Protein AF-A0A7S0C985-F1 (afdb_monomer_lite)

Secondary structure (DSSP, 8-state):
-PPPSSSTT-TTSSS-S---S-----------S-THHHHHHHHHTTS-TTS-GGGS-HHHHHHHHHHTT--HHHHHHS-HHHHHHHHHHHHHHHHHTT--SSGGGGPPP------

Radius of gyration: 22.72 Å; chains: 1; bounding box: 50×40×51 Å

InterPro domains:
  IPR022591 Transcription initiation factor TFIID subunit 1, histone acetyltransferase domain [PF12157] (1-83)
  IPR040240 Transcription initiation factor TFIID subunit 1 [PTHR13900] (2-113)

pLDDT: mean 70.76, std 18.59, range [35.38, 95.5]

Foldseek 3Di:
DDWQLDDPQAPVVPSRHTRPDDDPPPDPDDDDDDPVCVVVVVVVVVVPPPPDLLPDDLVRLLVLVVVVVDDNVVSVVDDSVRSLVVLAVSLQVCVVVVVPPVSVSSYDPDDPPPD

Structure (mmCIF, N/CA/C/O backbone):
data_AF-A0A7S0C985-F1
#
_entry.id   AF-A0A7S0C985-F1
#
loop_
_atom_site.group_PDB
_atom_site.id
_atom_site.type_symbol
_atom_site.label_atom_id
_atom_site.label_alt_id
_atom_site.label_comp_id
_atom_site.label_asym_id
_atom_site.label_entity_id
_atom_site.label_seq_id
_atom_site.pdbx_PDB_ins_code
_atom_site.Cartn_x
_atom_site.Cartn_y
_atom_site.Cartn_z
_atom_site.occupancy
_atom_site.B_iso_or_equiv
_atom_site.auth_seq_id
_atom_site.auth_comp_id
_atom_site.auth_asym_id
_atom_site.auth_atom_id
_atom_site.pdbx_PDB_model_num
ATOM 1 N N . ALA A 1 1 ? 15.074 -12.937 -23.302 1.00 51.88 1 ALA A N 1
ATOM 2 C CA . ALA A 1 1 ? 16.426 -13.292 -23.766 1.00 51.88 1 ALA A CA 1
ATOM 3 C C . ALA A 1 1 ? 16.568 -14.796 -23.624 1.00 51.88 1 ALA A C 1
ATOM 5 O O . ALA A 1 1 ? 16.570 -15.290 -22.503 1.00 51.88 1 ALA A O 1
ATOM 6 N N . MET A 1 2 ? 16.548 -15.513 -24.743 1.00 55.81 2 MET A N 1
ATOM 7 C CA . MET A 1 2 ? 16.769 -16.956 -24.770 1.00 55.81 2 MET A CA 1
ATOM 8 C C . MET A 1 2 ? 18.286 -17.175 -24.729 1.00 55.81 2 MET A C 1
ATOM 10 O O . MET A 1 2 ? 18.996 -16.558 -25.515 1.00 55.81 2 MET A O 1
ATOM 14 N N . MET A 1 3 ? 18.796 -17.960 -23.779 1.00 63.59 3 MET A N 1
ATOM 15 C CA . MET A 1 3 ? 20.229 -18.274 -23.714 1.00 63.59 3 MET A CA 1
ATOM 16 C C . MET A 1 3 ? 20.504 -19.463 -24.628 1.00 63.59 3 MET A C 1
ATOM 18 O O . MET A 1 3 ? 19.790 -20.466 -24.560 1.00 63.59 3 MET A O 1
ATOM 22 N N . ARG A 1 4 ? 21.515 -19.362 -25.495 1.00 65.38 4 ARG A N 1
ATOM 23 C CA . ARG A 1 4 ? 21.898 -20.493 -26.343 1.00 65.38 4 ARG A CA 1
ATOM 24 C C . ARG A 1 4 ? 22.571 -21.571 -25.503 1.00 65.38 4 ARG A C 1
ATOM 26 O O . ARG A 1 4 ? 23.362 -21.284 -24.608 1.00 65.38 4 ARG A O 1
ATOM 33 N N . LEU A 1 5 ? 22.265 -22.821 -25.830 1.00 63.22 5 LEU A N 1
ATOM 34 C CA . LEU A 1 5 ? 22.843 -23.986 -25.163 1.00 63.22 5 LEU A CA 1
ATOM 35 C C . LEU A 1 5 ? 24.331 -24.175 -25.508 1.00 63.22 5 LEU A C 1
ATOM 37 O O . LEU A 1 5 ? 25.018 -24.909 -24.825 1.00 63.22 5 LEU A O 1
ATOM 41 N N . THR A 1 6 ? 24.835 -23.513 -26.554 1.00 63.16 6 THR A N 1
ATOM 42 C CA . THR A 1 6 ? 26.198 -23.707 -27.067 1.00 63.16 6 THR A CA 1
ATOM 43 C C . THR A 1 6 ? 26.828 -22.372 -27.468 1.00 63.16 6 THR A C 1
ATOM 45 O O . THR A 1 6 ? 26.173 -21.566 -28.138 1.00 63.16 6 THR A O 1
ATOM 48 N N . GLY A 1 7 ? 28.100 -22.140 -27.132 1.00 71.44 7 GLY A N 1
ATOM 49 C CA . GLY A 1 7 ? 28.863 -20.973 -27.592 1.00 71.44 7 GLY A CA 1
ATOM 50 C C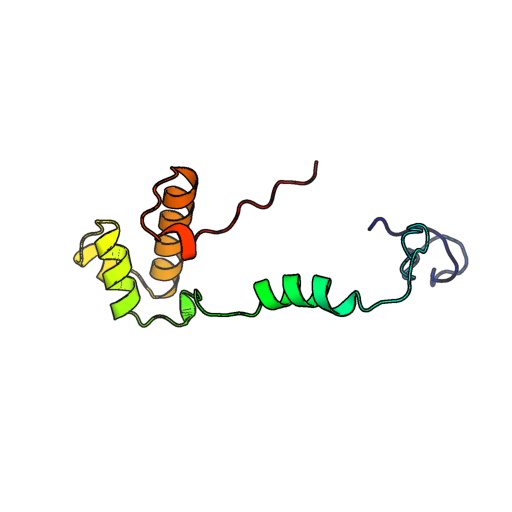 . GLY A 1 7 ? 30.181 -20.777 -26.841 1.00 71.44 7 GLY A C 1
ATOM 51 O O . GLY A 1 7 ? 30.499 -21.541 -25.944 1.00 71.44 7 GLY A O 1
ATOM 52 N N . LEU A 1 8 ? 30.945 -19.736 -27.185 1.00 69.88 8 LEU A N 1
ATOM 53 C CA . LEU A 1 8 ? 32.254 -19.425 -26.574 1.00 69.88 8 LEU A CA 1
ATOM 54 C C . LEU A 1 8 ? 32.223 -19.218 -25.049 1.00 69.88 8 LEU A C 1
ATOM 56 O O . LEU A 1 8 ? 33.261 -19.313 -24.406 1.00 69.88 8 LEU A O 1
ATOM 60 N N . GLY A 1 9 ? 31.058 -18.916 -24.476 1.00 70.88 9 GLY A N 1
ATOM 61 C CA . GLY A 1 9 ? 30.861 -18.796 -23.031 1.00 70.88 9 GLY A CA 1
ATOM 62 C C . GLY A 1 9 ? 30.278 -20.041 -22.375 1.00 70.88 9 GLY A C 1
ATOM 63 O O . GLY A 1 9 ? 29.742 -19.931 -21.274 1.00 70.88 9 GLY A O 1
ATOM 64 N N . ASP A 1 10 ? 30.314 -21.184 -23.059 1.00 78.12 10 ASP A N 1
ATOM 65 C CA . ASP A 1 10 ? 30.022 -22.490 -22.478 1.00 78.12 10 ASP A CA 1
ATOM 66 C C . ASP A 1 10 ? 31.230 -22.960 -21.639 1.00 78.12 10 ASP A C 1
ATOM 68 O O . ASP A 1 10 ? 32.306 -23.200 -22.196 1.00 78.12 10 ASP A O 1
ATOM 72 N N . PRO A 1 11 ? 31.079 -23.129 -20.313 1.00 78.44 11 PRO A N 1
ATOM 73 C CA . PRO A 1 11 ? 32.169 -23.569 -19.446 1.00 78.44 11 PRO A CA 1
ATOM 74 C C . PRO A 1 11 ? 32.593 -25.029 -19.673 1.00 78.44 11 PRO A C 1
ATOM 76 O O . PRO A 1 11 ? 33.666 -25.417 -19.218 1.00 78.44 11 PRO A O 1
ATOM 79 N N . SER A 1 12 ? 31.781 -25.850 -20.349 1.00 77.12 12 SER A N 1
ATOM 80 C CA . SER A 1 12 ? 32.108 -27.252 -20.638 1.00 77.12 12 SER A CA 1
ATOM 81 C C . SER A 1 12 ? 33.085 -27.410 -21.807 1.00 77.12 12 SER A C 1
ATOM 83 O O . SER A 1 12 ? 33.759 -28.435 -21.910 1.00 77.12 12 SER A O 1
ATOM 85 N N . GLY A 1 13 ? 33.144 -26.426 -22.715 1.00 67.19 13 GLY A N 1
ATOM 86 C CA . GLY A 1 13 ? 33.921 -26.498 -23.958 1.00 67.19 13 GLY A CA 1
ATOM 87 C C . GLY A 1 13 ? 33.477 -27.603 -24.932 1.00 67.19 13 GLY A C 1
ATOM 88 O O . GLY A 1 13 ? 34.135 -27.807 -25.951 1.00 67.19 13 GLY A O 1
ATOM 89 N N . LYS A 1 14 ? 32.383 -28.317 -24.628 1.00 76.88 14 LYS A N 1
ATOM 90 C CA . LYS A 1 14 ? 31.847 -29.455 -25.396 1.00 76.88 14 LYS A CA 1
ATOM 91 C C . LYS A 1 14 ? 30.418 -29.235 -25.900 1.00 76.88 14 LYS A C 1
ATOM 93 O O . LYS A 1 14 ? 29.886 -30.102 -26.586 1.00 76.88 14 LYS A O 1
ATOM 98 N N . GLY A 1 15 ? 29.802 -28.088 -25.610 1.00 70.75 15 GLY A N 1
ATOM 99 C CA . GLY A 1 15 ? 28.423 -27.783 -25.993 1.00 70.75 15 GLY A CA 1
ATOM 100 C C . GLY A 1 15 ? 27.373 -28.362 -25.042 1.00 70.75 15 GLY A C 1
ATOM 101 O O . GLY A 1 15 ? 26.214 -28.476 -25.432 1.00 70.75 15 GLY A O 1
ATOM 102 N N . GLU A 1 16 ? 27.761 -28.762 -23.829 1.00 76.88 16 GLU A N 1
ATOM 103 C CA . GLU A 1 16 ? 26.885 -29.446 -22.864 1.00 76.88 16 GLU A CA 1
ATOM 104 C C . GLU A 1 16 ? 26.349 -28.511 -21.767 1.00 76.88 16 GLU A C 1
ATOM 106 O O . GLU A 1 16 ? 25.467 -28.904 -21.002 1.00 76.88 16 GLU A O 1
ATOM 111 N N . ALA A 1 17 ? 26.852 -27.275 -21.674 1.00 73.56 17 ALA A N 1
ATOM 112 C CA . ALA A 1 17 ? 26.398 -26.296 -20.693 1.00 73.56 17 ALA A CA 1
ATOM 113 C C . ALA A 1 17 ? 26.010 -24.961 -21.337 1.00 73.56 17 ALA A C 1
ATOM 115 O O . ALA A 1 17 ? 26.484 -24.576 -22.403 1.00 73.56 17 ALA A O 1
ATOM 116 N N . TYR A 1 18 ? 25.111 -24.243 -20.661 1.00 74.81 18 TYR A N 1
ATOM 117 C CA . TYR A 1 18 ? 24.577 -22.979 -21.154 1.00 74.81 18 TYR A CA 1
ATOM 118 C C . TYR A 1 18 ? 25.680 -21.951 -21.406 1.00 74.81 18 TYR A C 1
ATOM 120 O O . TYR A 1 18 ? 26.573 -21.750 -20.583 1.00 74.81 18 TYR A O 1
ATOM 128 N N . ASN A 1 19 ? 25.569 -21.250 -22.533 1.00 74.69 19 ASN A N 1
ATOM 129 C CA . ASN A 1 19 ? 26.433 -20.127 -22.846 1.00 74.69 19 ASN A CA 1
ATOM 130 C C . ASN A 1 19 ? 25.996 -18.902 -22.031 1.00 74.69 19 ASN A C 1
ATOM 132 O O . ASN A 1 19 ? 24.910 -18.357 -22.238 1.00 74.69 19 ASN A O 1
ATOM 136 N N . PHE A 1 20 ? 26.860 -18.452 -21.123 1.00 71.06 20 PHE A N 1
ATOM 137 C CA . PHE A 1 20 ? 26.582 -17.300 -20.261 1.00 71.06 20 PHE A CA 1
ATOM 138 C C . PHE A 1 20 ? 26.914 -15.950 -20.911 1.00 71.06 20 PHE A C 1
ATOM 140 O O . PHE A 1 20 ? 26.664 -14.899 -20.313 1.00 71.06 20 PHE A O 1
ATOM 147 N N . LEU A 1 21 ? 27.456 -15.945 -22.133 1.00 72.69 21 LEU A N 1
ATOM 148 C CA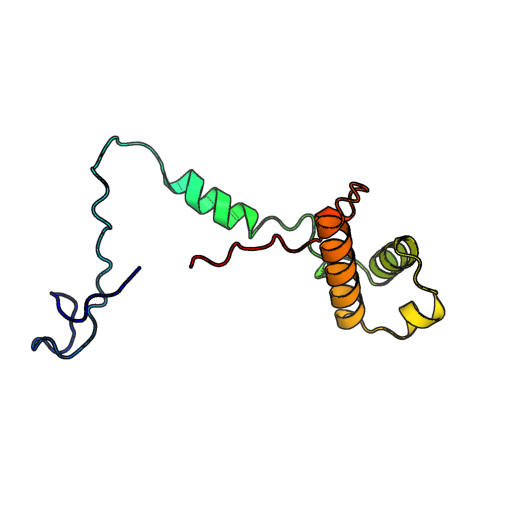 . LEU A 1 21 ? 27.641 -14.709 -22.882 1.00 72.69 21 LEU A CA 1
ATOM 149 C C . LEU A 1 21 ? 26.287 -14.184 -23.351 1.00 72.69 21 LEU A C 1
ATOM 151 O O . LEU A 1 21 ? 25.496 -14.879 -23.987 1.00 72.69 21 LEU A O 1
ATOM 155 N N . ARG A 1 22 ? 26.040 -12.910 -23.052 1.00 64.12 22 ARG A N 1
ATOM 156 C CA . ARG A 1 22 ? 24.884 -12.187 -23.563 1.00 64.12 22 ARG A CA 1
ATOM 157 C C . ARG A 1 22 ? 25.066 -12.013 -25.065 1.00 64.12 22 ARG A C 1
ATOM 159 O O . ARG A 1 22 ? 25.926 -11.244 -25.486 1.00 64.12 22 ARG A O 1
ATOM 166 N N . GLU A 1 23 ? 24.248 -12.694 -25.859 1.00 60.53 23 GLU A N 1
ATOM 167 C CA . GLU A 1 23 ? 24.096 -12.324 -27.261 1.00 60.53 23 GLU A CA 1
ATOM 168 C C . GLU A 1 23 ? 23.637 -10.868 -27.288 1.00 60.53 23 GLU A C 1
ATOM 170 O O . GLU A 1 23 ? 22.622 -10.509 -26.682 1.00 60.53 23 GLU A O 1
ATOM 175 N N . GLN A 1 24 ? 24.433 -9.996 -27.908 1.00 54.28 24 GLN A N 1
ATOM 176 C CA . GLN A 1 24 ? 23.903 -8.711 -28.325 1.00 54.28 24 GLN A CA 1
ATOM 177 C C . GLN A 1 24 ? 22.800 -9.057 -29.317 1.00 54.28 24 GLN A C 1
ATOM 179 O O . GLN A 1 24 ? 23.101 -9.534 -30.409 1.00 54.28 24 GLN A O 1
ATOM 184 N N . ASP A 1 25 ? 21.539 -8.890 -28.907 1.00 51.53 25 ASP A N 1
ATOM 185 C CA . ASP A 1 25 ? 20.408 -8.933 -29.825 1.00 51.53 25 ASP A CA 1
ATOM 186 C C . ASP A 1 25 ? 20.814 -8.076 -31.025 1.00 51.53 25 ASP A C 1
ATOM 188 O O . ASP A 1 25 ? 21.034 -6.871 -30.865 1.00 51.53 25 ASP A O 1
ATOM 192 N N . ALA A 1 26 ? 21.010 -8.703 -32.188 1.00 47.72 26 ALA A N 1
ATOM 193 C CA . ALA A 1 26 ? 21.450 -8.033 -33.401 1.00 47.72 26 ALA A CA 1
ATOM 194 C C . ALA A 1 26 ? 20.318 -7.124 -33.892 1.00 47.72 26 ALA A C 1
ATOM 196 O O . ALA A 1 26 ? 19.593 -7.427 -34.835 1.00 47.72 26 ALA A O 1
ATOM 197 N N . LYS A 1 27 ? 20.128 -5.998 -33.208 1.00 51.69 27 LYS A N 1
ATOM 198 C CA . LYS A 1 27 ? 19.369 -4.870 -33.715 1.00 51.69 27 LYS A CA 1
ATOM 199 C C . LYS A 1 27 ? 20.281 -4.158 -34.709 1.00 51.69 27 LYS A C 1
ATOM 201 O O . LYS A 1 27 ? 21.442 -3.911 -34.373 1.00 51.69 27 LYS A O 1
ATOM 206 N N . PRO A 1 28 ? 19.799 -3.837 -35.921 1.00 42.16 28 PRO A N 1
ATOM 207 C CA . PRO A 1 28 ? 20.604 -3.132 -36.901 1.00 42.16 28 PRO A CA 1
ATOM 208 C C . PRO A 1 28 ? 21.067 -1.816 -36.284 1.00 42.16 28 PRO A C 1
ATOM 210 O O . PRO A 1 28 ? 20.270 -0.982 -35.853 1.00 42.16 28 PRO A O 1
ATOM 213 N N . ASN A 1 29 ? 22.384 -1.697 -36.188 1.00 45.50 29 ASN A N 1
ATOM 214 C CA . ASN A 1 29 ? 23.074 -0.573 -35.600 1.00 45.50 29 ASN A CA 1
ATOM 215 C C . ASN A 1 29 ? 22.698 0.693 -36.384 1.00 45.50 29 ASN A C 1
ATOM 217 O O . ASN A 1 29 ? 23.068 0.843 -37.549 1.00 45.50 29 ASN A O 1
ATOM 221 N N . LYS A 1 30 ? 21.946 1.601 -35.758 1.00 40.97 30 LYS A N 1
ATOM 222 C CA . LYS A 1 30 ? 21.788 2.969 -36.246 1.00 40.97 30 LYS A CA 1
ATOM 223 C C . LYS A 1 30 ? 21.992 3.929 -35.084 1.00 40.97 30 LYS A C 1
ATOM 225 O O . LYS A 1 30 ? 21.132 4.058 -34.224 1.00 40.97 30 LYS A O 1
ATOM 230 N N . GLY A 1 31 ? 23.126 4.621 -35.133 1.00 35.38 31 GLY A N 1
ATOM 231 C CA . GLY A 1 31 ? 23.307 5.925 -34.510 1.00 35.38 31 GLY A CA 1
ATOM 232 C C . GLY A 1 31 ? 23.665 5.900 -33.030 1.00 35.38 31 GLY A C 1
ATOM 233 O O . GLY A 1 31 ? 22.808 5.863 -32.159 1.00 35.38 31 GLY A O 1
ATOM 234 N N . THR A 1 32 ? 24.964 6.019 -32.776 1.00 43.78 32 THR A N 1
ATOM 235 C CA . THR A 1 32 ? 25.557 6.872 -31.737 1.00 43.78 32 THR A CA 1
ATOM 236 C C . THR A 1 32 ? 24.576 7.845 -31.062 1.00 43.78 32 THR A C 1
ATOM 238 O O . THR A 1 32 ? 24.146 8.816 -31.684 1.00 43.78 32 THR A O 1
ATOM 241 N N . GLY A 1 33 ? 24.286 7.632 -29.775 1.00 38.47 33 GLY A N 1
ATOM 242 C CA . GLY A 1 33 ? 23.619 8.642 -28.952 1.00 38.47 33 GLY A CA 1
ATOM 243 C C . GLY A 1 33 ? 22.815 8.092 -27.777 1.00 38.47 33 GLY A C 1
ATOM 244 O O . GLY A 1 33 ? 21.600 7.982 -27.856 1.00 38.47 33 GLY A O 1
ATOM 245 N N . ASN A 1 34 ? 23.490 7.831 -26.655 1.00 41.09 34 ASN A N 1
ATOM 246 C CA . ASN A 1 34 ? 22.927 7.991 -25.308 1.00 41.09 34 ASN A CA 1
ATOM 247 C C . ASN A 1 34 ? 21.606 7.246 -24.982 1.00 41.09 34 ASN A C 1
ATOM 249 O O . ASN A 1 34 ? 20.646 7.827 -24.476 1.00 41.09 34 ASN A O 1
ATOM 253 N N . SER A 1 35 ? 21.556 5.927 -25.181 1.00 42.59 35 SER A N 1
ATOM 254 C CA . SER A 1 35 ? 20.437 5.085 -24.719 1.00 42.59 35 SER A CA 1
ATOM 255 C C . SER A 1 35 ? 20.568 4.583 -23.271 1.00 42.59 35 SER A C 1
ATOM 257 O O . SER A 1 35 ? 19.781 3.740 -22.847 1.00 42.59 35 SER A O 1
ATOM 259 N N . ASP A 1 36 ? 21.494 5.120 -22.470 1.00 44.34 36 ASP A N 1
ATOM 260 C CA . ASP A 1 36 ? 21.501 4.894 -21.016 1.00 44.34 36 ASP A CA 1
ATOM 261 C C . ASP A 1 36 ? 20.340 5.607 -20.314 1.00 44.34 36 ASP A C 1
ATOM 263 O O . ASP A 1 36 ? 19.918 5.193 -19.235 1.00 44.34 36 ASP A O 1
ATOM 267 N N . GLY A 1 37 ? 19.767 6.646 -20.933 1.00 45.94 37 GLY A N 1
ATOM 268 C CA . GLY A 1 37 ? 18.671 7.428 -20.362 1.00 45.94 37 GLY A CA 1
ATOM 269 C C . GLY A 1 37 ? 17.327 6.698 -20.326 1.00 45.94 37 GLY A C 1
ATOM 270 O O . GLY A 1 37 ? 16.579 6.875 -19.372 1.00 45.94 37 GLY A O 1
ATOM 271 N N . ALA A 1 38 ? 17.015 5.850 -21.311 1.00 49.62 38 ALA A N 1
ATOM 272 C CA . ALA A 1 38 ? 15.693 5.223 -21.433 1.00 49.62 38 ALA A CA 1
ATOM 273 C C . ALA A 1 38 ? 15.519 4.000 -20.515 1.00 49.62 38 ALA A C 1
ATOM 275 O O . ALA A 1 38 ? 14.492 3.862 -19.848 1.00 49.62 38 ALA A O 1
ATOM 276 N N . LEU A 1 39 ? 16.545 3.147 -20.405 1.00 45.75 39 LEU A N 1
ATOM 277 C CA . LEU A 1 39 ? 16.549 2.044 -19.437 1.00 45.75 39 LEU A CA 1
ATOM 278 C C . LEU A 1 39 ? 16.682 2.566 -18.003 1.00 45.75 39 LEU A C 1
ATOM 280 O O . LEU A 1 39 ? 15.954 2.098 -17.125 1.00 45.75 39 LEU A O 1
ATOM 284 N N . ASN A 1 40 ? 17.513 3.593 -17.768 1.00 44.91 40 ASN A N 1
ATOM 285 C CA . ASN A 1 40 ? 17.511 4.281 -16.480 1.00 44.91 40 ASN A CA 1
ATOM 286 C C . ASN A 1 40 ? 16.204 5.023 -16.222 1.00 44.91 40 ASN A C 1
ATOM 288 O O . ASN A 1 40 ? 15.840 5.113 -15.068 1.00 44.91 40 ASN A O 1
ATOM 292 N N . ALA A 1 41 ? 15.465 5.526 -17.212 1.00 47.66 41 ALA A N 1
ATOM 293 C CA . ALA A 1 41 ? 14.152 6.132 -16.981 1.00 47.66 41 ALA A CA 1
ATOM 294 C C . ALA A 1 41 ? 13.111 5.083 -16.570 1.00 47.66 41 ALA A C 1
ATOM 296 O O . ALA A 1 41 ? 12.318 5.346 -15.671 1.00 47.66 41 ALA A O 1
ATOM 297 N N . GLN A 1 42 ? 13.148 3.873 -17.140 1.00 48.16 42 GLN A N 1
ATOM 298 C CA . GLN A 1 42 ? 12.273 2.775 -16.712 1.00 48.16 42 GLN A CA 1
ATOM 299 C C . GLN A 1 42 ? 12.640 2.264 -15.306 1.00 48.16 42 GLN A C 1
ATOM 301 O O . GLN A 1 42 ? 11.752 1.990 -14.501 1.00 48.16 42 GLN A O 1
ATOM 306 N N . ILE A 1 43 ? 13.937 2.179 -14.986 1.00 45.44 43 ILE A N 1
ATOM 307 C CA . ILE A 1 43 ? 14.420 1.796 -13.650 1.00 45.44 43 ILE A CA 1
ATOM 308 C C . ILE A 1 43 ? 14.195 2.942 -12.646 1.00 45.44 43 ILE A C 1
ATOM 310 O O . ILE A 1 43 ? 13.766 2.688 -11.528 1.00 45.44 43 ILE A O 1
ATOM 314 N N . LYS A 1 44 ? 14.339 4.209 -13.050 1.00 43.38 44 LYS A N 1
ATOM 315 C CA . LYS A 1 44 ? 13.992 5.401 -12.253 1.00 43.38 44 LYS A CA 1
ATOM 316 C C . LYS A 1 44 ? 12.489 5.537 -12.034 1.00 43.38 44 LYS A C 1
ATOM 318 O O . LYS A 1 44 ? 12.091 6.026 -10.985 1.00 43.38 44 LYS A O 1
ATOM 323 N N . LYS A 1 45 ? 11.648 5.021 -12.940 1.00 45.56 45 LYS A N 1
ATOM 324 C CA . LYS A 1 45 ? 10.205 4.856 -12.692 1.00 45.56 45 LYS A CA 1
ATOM 325 C C . LYS A 1 45 ? 9.920 3.784 -11.629 1.00 45.56 45 LYS A C 1
ATOM 327 O O . LYS A 1 45 ? 8.861 3.804 -11.013 1.00 45.56 45 LYS A O 1
ATOM 332 N N . ILE A 1 46 ? 10.865 2.869 -11.392 1.00 52.34 46 ILE A N 1
ATOM 333 C CA . ILE A 1 46 ? 10.837 1.868 -10.311 1.00 52.34 46 ILE A CA 1
ATOM 334 C C . ILE A 1 46 ? 11.513 2.402 -9.028 1.00 52.34 46 ILE A C 1
ATOM 336 O O . ILE A 1 46 ? 11.217 1.922 -7.936 1.00 52.34 46 ILE A O 1
ATOM 340 N N . THR A 1 47 ? 12.342 3.447 -9.116 1.00 46.31 47 THR A N 1
ATOM 341 C CA . THR A 1 47 ? 13.023 4.086 -7.978 1.00 46.31 47 THR A CA 1
ATOM 342 C C . THR A 1 47 ? 12.664 5.574 -7.876 1.00 46.31 47 THR A C 1
ATOM 344 O O . THR A 1 47 ? 13.502 6.452 -8.065 1.00 46.31 47 THR A O 1
ATOM 347 N N . GLY A 1 48 ? 11.397 5.868 -7.584 1.00 46.25 48 GLY A N 1
ATOM 348 C CA . GLY A 1 48 ? 10.869 7.232 -7.467 1.00 46.25 48 GLY A CA 1
ATOM 349 C C . GLY A 1 48 ? 9.661 7.245 -6.542 1.00 46.25 48 GLY A C 1
ATOM 350 O O . GLY A 1 48 ? 8.517 7.130 -6.958 1.00 46.25 48 GLY A O 1
ATOM 351 N N . THR A 1 49 ? 9.945 7.251 -5.249 1.00 55.03 49 THR A N 1
ATOM 352 C CA . THR A 1 49 ? 9.074 6.794 -4.164 1.00 55.03 49 THR A CA 1
ATOM 353 C C . THR A 1 49 ? 8.056 7.855 -3.711 1.00 55.03 49 THR A C 1
ATOM 355 O O . THR A 1 49 ? 7.987 8.164 -2.521 1.00 55.03 49 THR A O 1
ATOM 358 N N . GLU A 1 50 ? 7.311 8.453 -4.639 1.00 53.06 50 GLU A N 1
ATOM 359 C CA . GLU A 1 50 ? 6.244 9.413 -4.301 1.00 53.06 50 GLU A CA 1
ATOM 360 C C . GLU A 1 50 ? 4.968 8.697 -3.826 1.00 53.06 50 GLU A C 1
ATOM 362 O O . GLU A 1 50 ? 4.246 9.209 -2.976 1.00 53.06 50 GLU A O 1
ATOM 367 N N . ASN A 1 51 ? 4.758 7.448 -4.264 1.00 70.81 51 ASN A N 1
ATOM 368 C CA . ASN A 1 51 ? 3.573 6.643 -3.940 1.00 70.81 51 ASN A CA 1
ATOM 369 C C . ASN A 1 51 ? 3.873 5.371 -3.121 1.00 70.81 51 ASN A C 1
ATOM 371 O O . ASN A 1 51 ? 3.118 4.399 -3.180 1.00 70.81 51 ASN A O 1
ATOM 375 N N . ASP A 1 52 ? 4.964 5.322 -2.349 1.00 81.69 52 ASP A N 1
ATOM 376 C CA . ASP A 1 52 ? 5.217 4.153 -1.494 1.00 81.69 52 ASP A CA 1
ATOM 377 C C . ASP A 1 52 ? 4.338 4.160 -0.251 1.00 81.69 52 ASP A C 1
ATOM 379 O O . ASP A 1 52 ? 4.550 4.907 0.706 1.00 81.69 52 ASP A O 1
ATOM 383 N N . LEU A 1 53 ? 3.382 3.237 -0.251 1.00 86.06 53 LEU A N 1
ATOM 384 C CA . LEU A 1 53 ? 2.490 2.974 0.868 1.00 86.06 53 LEU A CA 1
ATOM 385 C C . LEU A 1 53 ? 3.248 2.683 2.171 1.00 86.06 53 LEU A C 1
ATOM 387 O O . LEU A 1 53 ? 2.743 2.983 3.250 1.00 86.06 53 LEU A O 1
ATOM 391 N N . ARG A 1 54 ? 4.479 2.157 2.103 1.00 87.19 54 ARG A N 1
ATOM 392 C CA . ARG A 1 54 ? 5.306 1.882 3.287 1.00 87.19 54 ARG A CA 1
ATOM 393 C C . ARG A 1 54 ? 5.869 3.142 3.931 1.00 87.19 54 ARG A C 1
ATOM 395 O O . ARG A 1 54 ? 6.267 3.066 5.092 1.00 87.19 54 ARG A O 1
ATOM 402 N N . LYS A 1 55 ? 5.880 4.282 3.235 1.00 88.00 55 LYS A N 1
ATOM 403 C CA . LYS 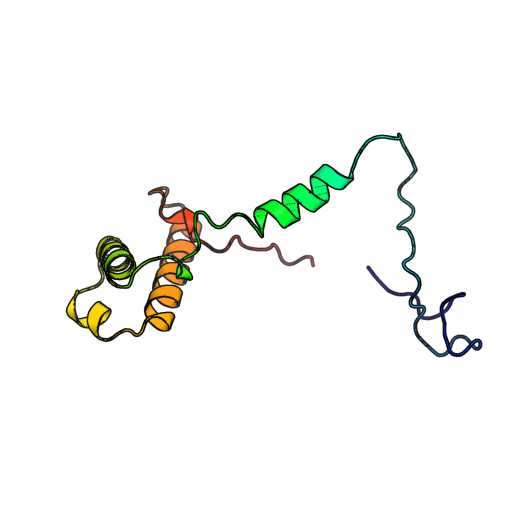A 1 55 ? 6.272 5.578 3.808 1.00 88.00 55 LYS A CA 1
ATOM 404 C C . LYS A 1 55 ? 5.145 6.253 4.581 1.00 88.00 55 LYS A C 1
ATOM 406 O O . LYS A 1 55 ? 5.414 7.112 5.414 1.00 88.00 55 LYS A O 1
ATOM 411 N N . LEU A 1 56 ? 3.896 5.855 4.346 1.00 89.25 56 LEU A N 1
ATOM 412 C CA . LEU A 1 56 ? 2.750 6.440 5.033 1.00 89.25 56 LEU A CA 1
ATOM 413 C C . LEU A 1 56 ? 2.741 6.055 6.517 1.00 89.25 56 LEU A C 1
ATOM 415 O O . LEU A 1 56 ? 3.080 4.937 6.918 1.00 89.25 56 LEU A O 1
ATOM 419 N N . THR A 1 57 ? 2.314 6.978 7.368 1.00 92.81 57 THR A N 1
ATOM 420 C CA . THR A 1 57 ? 2.024 6.681 8.775 1.00 92.81 57 THR A CA 1
ATOM 421 C C . THR A 1 57 ? 0.753 5.833 8.897 1.00 92.81 57 THR A C 1
ATOM 423 O O . THR A 1 57 ? -0.088 5.811 7.997 1.00 92.81 57 THR A O 1
ATOM 426 N N . MET A 1 58 ? 0.566 5.152 10.034 1.00 93.31 58 MET A N 1
ATOM 427 C CA . MET A 1 58 ? -0.663 4.377 10.284 1.00 93.31 58 MET A CA 1
ATOM 428 C C . MET A 1 58 ? -1.927 5.245 10.185 1.00 93.31 58 MET A C 1
ATOM 430 O O . MET A 1 58 ? -2.944 4.785 9.668 1.00 93.31 58 MET A O 1
ATOM 434 N N . LYS A 1 59 ? -1.846 6.511 10.621 1.00 93.44 59 LYS A N 1
ATOM 435 C CA . LYS A 1 59 ? -2.944 7.486 10.538 1.00 93.44 59 LYS A CA 1
ATOM 436 C C . LYS A 1 59 ? -3.271 7.864 9.091 1.00 93.44 59 LYS A C 1
ATOM 438 O O . LYS A 1 59 ? -4.439 7.878 8.721 1.00 93.44 59 LYS A O 1
ATOM 443 N N . GLN A 1 60 ? -2.254 8.102 8.260 1.00 92.31 60 GLN A N 1
ATOM 444 C CA . GLN A 1 60 ? -2.452 8.394 6.834 1.00 92.31 60 GLN A CA 1
ATOM 445 C C . GLN A 1 60 ? -3.080 7.206 6.094 1.00 92.31 60 GLN A C 1
ATOM 447 O O . GLN A 1 60 ? -4.016 7.398 5.325 1.00 92.31 60 GLN A O 1
ATOM 452 N N . MET A 1 61 ? -2.634 5.977 6.378 1.00 92.62 61 MET A N 1
ATOM 453 C CA . MET A 1 61 ? -3.262 4.773 5.818 1.00 92.62 61 MET A CA 1
ATOM 454 C C . MET A 1 61 ? -4.722 4.623 6.256 1.00 92.62 61 MET A C 1
ATOM 456 O O . MET A 1 61 ? -5.565 4.278 5.437 1.00 92.62 61 MET A O 1
ATOM 460 N N . ALA A 1 62 ? -5.036 4.907 7.525 1.00 92.94 62 ALA A N 1
ATOM 461 C CA . ALA A 1 62 ? -6.411 4.863 8.021 1.00 92.94 62 ALA A CA 1
ATOM 462 C C . ALA A 1 62 ? -7.310 5.887 7.318 1.00 92.94 62 ALA A C 1
ATOM 464 O O . ALA A 1 62 ? -8.423 5.556 6.926 1.00 92.94 62 ALA A O 1
ATOM 465 N N . SER A 1 63 ? -6.812 7.110 7.112 1.00 92.38 63 SER A N 1
ATOM 466 C CA . SER A 1 63 ? -7.534 8.145 6.366 1.00 92.38 63 SER A CA 1
ATOM 467 C C . SER A 1 63 ? -7.851 7.700 4.939 1.00 92.38 63 SER A C 1
ATOM 469 O O . SER A 1 63 ? -8.954 7.935 4.459 1.00 92.38 63 SER A O 1
ATOM 471 N N . LEU A 1 64 ? -6.900 7.032 4.282 1.00 90.00 64 LEU A N 1
ATOM 472 C CA . LEU A 1 64 ? -7.077 6.520 2.927 1.00 90.00 64 LEU A CA 1
ATOM 473 C C . LEU A 1 64 ? -8.068 5.344 2.880 1.00 90.00 64 LEU A C 1
ATOM 475 O O . LEU A 1 64 ? -8.938 5.289 2.026 1.00 90.00 64 LEU A O 1
ATOM 479 N N . LEU A 1 65 ? -7.990 4.408 3.828 1.00 91.44 65 LEU A N 1
ATOM 480 C CA . LEU A 1 65 ? -8.966 3.313 3.932 1.00 91.44 65 LEU A CA 1
ATOM 481 C C . LEU A 1 65 ? -10.382 3.825 4.225 1.00 91.44 65 LEU A C 1
ATOM 483 O O . LEU A 1 65 ? -11.357 3.273 3.720 1.00 91.44 65 LEU A O 1
ATOM 487 N N . ARG A 1 66 ? -10.498 4.920 4.981 1.00 93.00 66 ARG A N 1
ATOM 488 C CA . ARG A 1 66 ? -11.777 5.584 5.231 1.00 93.00 66 ARG A CA 1
ATOM 489 C C . ARG A 1 66 ? -12.340 6.250 3.976 1.00 93.00 66 ARG A C 1
ATOM 491 O O . ARG A 1 66 ? -13.549 6.193 3.786 1.00 93.00 66 ARG A O 1
ATOM 498 N N . SER A 1 67 ? -11.505 6.825 3.102 1.00 89.31 67 SER A N 1
ATOM 499 C CA . SER A 1 67 ? -11.985 7.354 1.814 1.00 89.31 67 SER A CA 1
ATOM 500 C C . SER A 1 67 ? -12.489 6.254 0.875 1.00 89.31 67 SER A C 1
ATOM 502 O O . SER A 1 67 ? -13.357 6.524 0.058 1.00 89.31 67 SER A O 1
ATOM 504 N N . TYR A 1 68 ? -12.031 5.007 1.043 1.00 87.06 68 TYR A N 1
ATOM 505 C CA . TYR A 1 68 ? -12.626 3.833 0.383 1.00 87.06 68 TYR A CA 1
ATOM 506 C C . TYR A 1 68 ? -13.914 3.317 1.062 1.00 87.06 68 TYR A C 1
ATOM 508 O O . TYR A 1 68 ? -14.470 2.312 0.627 1.00 87.06 68 TYR A O 1
ATOM 516 N N . GLY A 1 69 ? -14.390 3.961 2.134 1.00 90.25 69 GLY A N 1
ATOM 517 C CA . GLY A 1 69 ? -15.625 3.594 2.836 1.00 90.25 69 GLY A CA 1
ATOM 518 C C . GLY A 1 69 ? -15.475 2.529 3.930 1.00 90.25 69 GLY A C 1
ATOM 519 O O . GLY A 1 69 ? -16.481 2.014 4.419 1.00 90.25 69 GLY A O 1
ATOM 520 N N . MET A 1 70 ? -14.251 2.186 4.349 1.00 90.94 70 MET A N 1
ATOM 521 C CA . MET A 1 70 ? -14.031 1.212 5.427 1.00 90.94 70 MET A CA 1
ATOM 522 C C . MET A 1 70 ? -14.360 1.808 6.808 1.00 90.94 70 MET A C 1
ATOM 524 O O . MET A 1 70 ? -14.038 2.964 7.102 1.00 90.94 70 MET A O 1
ATOM 528 N N . LYS A 1 71 ? -14.982 1.009 7.685 1.00 93.44 71 LYS A N 1
ATOM 529 C CA . LYS A 1 71 ? -15.315 1.414 9.059 1.00 93.44 71 LYS A CA 1
ATOM 530 C C . LYS A 1 71 ? -14.053 1.527 9.913 1.00 93.44 71 LYS A C 1
ATOM 532 O O . LYS A 1 71 ? -13.121 0.740 9.777 1.00 93.44 71 LYS A O 1
ATOM 537 N N . GLN A 1 72 ? -14.053 2.470 10.855 1.00 89.62 72 GLN A N 1
ATOM 538 C CA . GLN A 1 72 ? -12.886 2.730 11.703 1.00 89.62 72 GLN A CA 1
ATOM 539 C C . GLN A 1 72 ? -12.487 1.521 12.566 1.00 89.62 72 GLN A C 1
ATOM 541 O O . GLN A 1 72 ? -11.300 1.229 12.676 1.00 89.62 72 GLN A O 1
ATOM 546 N N . ASN A 1 73 ? -13.466 0.787 13.105 1.00 92.75 73 ASN A N 1
ATOM 547 C CA . ASN A 1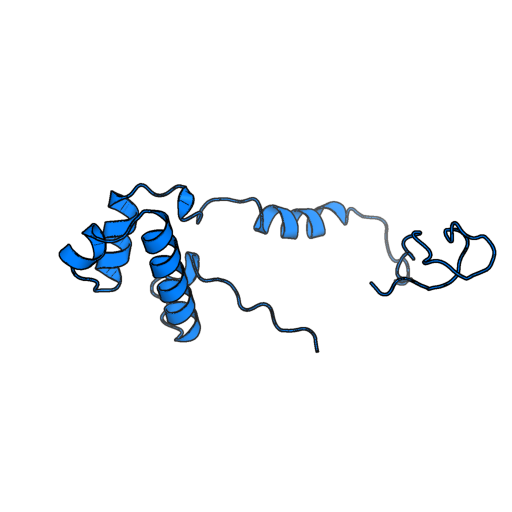 73 ? -13.213 -0.405 13.922 1.00 92.75 73 ASN A CA 1
ATOM 548 C C . ASN A 1 73 ? -12.430 -1.479 13.153 1.00 92.75 73 ASN A C 1
ATOM 550 O O . ASN A 1 73 ? -11.485 -2.050 13.697 1.00 92.75 73 ASN A O 1
ATOM 554 N N . ASP A 1 74 ? -12.783 -1.694 11.883 1.00 92.19 74 ASP A N 1
ATOM 555 C CA . ASP A 1 74 ? -12.129 -2.680 11.019 1.00 92.19 74 ASP A CA 1
ATOM 556 C C . ASP A 1 74 ? -10.707 -2.220 10.668 1.00 92.19 74 ASP A C 1
ATOM 558 O O . ASP A 1 74 ? -9.757 -2.996 10.731 1.00 92.19 74 ASP A O 1
ATOM 562 N N . ILE A 1 75 ? -10.522 -0.924 10.383 1.00 92.31 75 ILE A N 1
ATOM 563 C CA . ILE A 1 75 ? -9.197 -0.342 10.117 1.00 92.31 75 ILE A CA 1
ATOM 564 C C . ILE A 1 75 ? -8.262 -0.545 11.313 1.00 92.31 75 ILE A C 1
ATOM 566 O O . ILE A 1 75 ? -7.085 -0.873 11.133 1.00 92.31 75 ILE A O 1
ATOM 570 N N . ASP A 1 76 ? -8.756 -0.338 12.533 1.00 92.19 76 ASP A N 1
ATOM 571 C CA . ASP A 1 76 ? -7.954 -0.409 13.757 1.00 92.19 76 ASP A CA 1
ATOM 572 C C . ASP A 1 76 ? -7.542 -1.828 14.142 1.00 92.19 76 ASP A C 1
ATOM 574 O O . ASP A 1 76 ? -6.514 -1.997 14.797 1.00 92.19 76 ASP A O 1
ATOM 578 N N . THR A 1 77 ? -8.242 -2.846 13.639 1.00 95.50 77 THR A N 1
ATOM 579 C CA . THR A 1 77 ? -7.822 -4.245 13.795 1.00 95.50 77 THR A CA 1
ATOM 580 C C . THR A 1 77 ? -6.671 -4.628 12.856 1.00 95.50 77 THR A C 1
ATOM 582 O O . THR A 1 77 ? -5.916 -5.556 13.149 1.00 95.50 77 THR A O 1
ATOM 585 N N . LEU A 1 78 ? -6.505 -3.916 11.735 1.00 93.00 78 LEU A N 1
ATOM 586 C CA . LEU A 1 78 ? -5.507 -4.235 10.710 1.00 93.00 78 LEU A CA 1
ATOM 587 C C . LEU A 1 78 ? -4.095 -3.800 11.113 1.00 93.00 78 LEU A C 1
ATOM 589 O O . LEU A 1 78 ? -3.846 -2.634 11.453 1.00 93.00 78 LEU A O 1
ATOM 593 N N . LYS A 1 79 ? -3.129 -4.713 10.957 1.00 94.62 79 LYS A N 1
ATOM 594 C CA . LYS A 1 79 ? -1.706 -4.398 11.126 1.00 94.62 79 LYS A CA 1
ATOM 595 C C . LYS A 1 79 ? -1.201 -3.590 9.932 1.00 94.62 79 LYS A C 1
ATOM 597 O O . LYS A 1 79 ? -1.839 -3.490 8.885 1.00 94.62 79 LYS A O 1
ATOM 602 N N . ARG A 1 80 ? -0.005 -3.008 10.072 1.00 93.56 80 ARG A N 1
ATOM 603 C CA . ARG A 1 80 ? 0.601 -2.147 9.041 1.00 93.56 80 ARG A CA 1
ATOM 604 C C . ARG A 1 80 ? 0.628 -2.805 7.659 1.00 93.56 80 ARG A C 1
ATOM 606 O O . ARG A 1 80 ? 0.269 -2.160 6.681 1.00 93.56 80 ARG A O 1
ATOM 613 N N . TRP A 1 81 ? 1.048 -4.067 7.584 1.00 94.75 81 TRP A N 1
ATOM 614 C CA . TRP A 1 81 ? 1.110 -4.795 6.316 1.00 94.75 81 TRP A CA 1
ATOM 615 C C . TRP A 1 81 ? -0.275 -5.022 5.715 1.00 94.75 81 TRP A C 1
ATOM 617 O O . TRP A 1 81 ? -0.452 -4.757 4.528 1.00 94.75 81 TRP A O 1
ATOM 627 N N . ASP A 1 82 ? -1.263 -5.390 6.528 1.00 94.44 82 ASP A N 1
ATOM 628 C CA . ASP A 1 82 ? -2.636 -5.613 6.065 1.00 94.44 82 ASP A CA 1
ATOM 629 C C . ASP A 1 82 ? -3.252 -4.328 5.502 1.00 94.44 82 ASP A C 1
ATOM 631 O O . ASP A 1 82 ? -3.870 -4.350 4.440 1.00 94.44 82 ASP A O 1
ATOM 635 N N . ARG A 1 83 ? -2.999 -3.176 6.143 1.00 93.88 83 ARG A N 1
ATOM 636 C CA . ARG A 1 83 ? -3.420 -1.867 5.616 1.00 93.88 83 ARG A CA 1
ATOM 637 C C . ARG A 1 83 ? -2.784 -1.571 4.256 1.00 93.88 83 ARG A C 1
ATOM 639 O O . ARG A 1 83 ? -3.480 -1.132 3.347 1.00 93.88 83 ARG A O 1
ATOM 646 N N . VAL A 1 84 ? -1.485 -1.835 4.090 1.00 92.56 84 VAL A N 1
ATOM 647 C CA . VAL A 1 84 ? -0.787 -1.653 2.802 1.00 92.56 84 VAL A CA 1
ATOM 648 C C . VAL A 1 84 ? -1.378 -2.555 1.715 1.00 92.56 84 VAL A C 1
ATOM 650 O O . VAL A 1 84 ? -1.551 -2.099 0.585 1.00 92.56 84 VAL A O 1
ATOM 653 N N . HIS A 1 85 ? -1.687 -3.811 2.044 1.00 92.38 85 HIS A N 1
ATOM 654 C CA . HIS A 1 85 ? -2.321 -4.748 1.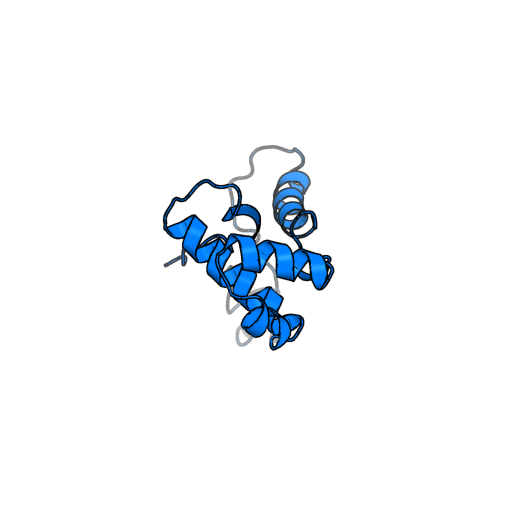117 1.00 92.38 85 HIS A CA 1
ATOM 655 C C . HIS A 1 85 ? -3.723 -4.284 0.713 1.00 92.38 85 HIS A C 1
ATOM 657 O O . HIS A 1 85 ? -3.973 -4.112 -0.477 1.00 92.38 85 HIS A O 1
ATOM 663 N N . CYS A 1 86 ? -4.582 -3.959 1.682 1.00 92.62 86 CYS A N 1
ATOM 664 C CA . CYS A 1 86 ? -5.946 -3.497 1.419 1.00 92.62 86 CYS A CA 1
ATOM 665 C C . CYS A 1 86 ? -5.970 -2.252 0.528 1.00 92.62 86 CYS A C 1
ATOM 667 O O . CYS A 1 86 ? -6.701 -2.210 -0.456 1.00 92.62 86 CYS A O 1
ATOM 669 N N . ILE A 1 87 ? -5.138 -1.250 0.839 1.00 91.12 87 ILE A N 1
ATOM 670 C CA . ILE A 1 87 ? -5.043 -0.032 0.026 1.00 91.12 87 ILE A CA 1
ATOM 671 C C . ILE A 1 87 ? -4.679 -0.379 -1.415 1.00 91.12 87 ILE A C 1
ATOM 673 O O . ILE A 1 87 ? -5.256 0.160 -2.350 1.00 91.12 87 ILE A O 1
ATOM 677 N N . ARG A 1 88 ? -3.727 -1.289 -1.603 1.00 89.25 88 ARG A N 1
ATOM 678 C CA . ARG A 1 88 ? -3.239 -1.646 -2.929 1.00 89.25 88 ARG A CA 1
ATOM 679 C C . ARG A 1 88 ? -4.284 -2.357 -3.775 1.00 89.25 88 ARG A C 1
ATOM 681 O O . ARG A 1 88 ? -4.387 -2.065 -4.967 1.00 89.25 88 ARG A O 1
ATOM 688 N N . ASP A 1 89 ? -5.029 -3.265 -3.166 1.00 89.50 89 ASP A N 1
ATOM 689 C CA . ASP A 1 89 ? -6.078 -4.014 -3.850 1.00 89.50 89 ASP A CA 1
ATOM 690 C C . ASP A 1 89 ? -7.235 -3.083 -4.218 1.00 89.50 89 ASP A C 1
ATOM 692 O O . ASP A 1 89 ? -7.675 -3.078 -5.366 1.00 89.50 89 ASP A O 1
ATOM 696 N N . LEU A 1 90 ? -7.643 -2.204 -3.295 1.00 88.81 90 LEU A N 1
ATOM 697 C CA . LEU A 1 90 ? -8.677 -1.195 -3.536 1.00 88.81 90 LEU A CA 1
ATOM 698 C C . LEU A 1 90 ? -8.270 -0.201 -4.629 1.00 88.81 90 LEU A C 1
ATOM 700 O O . LEU A 1 90 ? -9.059 0.065 -5.531 1.00 88.81 90 LEU A O 1
ATOM 704 N N . SER A 1 91 ? -7.030 0.293 -4.611 1.00 86.44 91 SER A N 1
ATOM 705 C CA . SER A 1 91 ? -6.518 1.182 -5.660 1.00 86.44 91 SER A CA 1
ATOM 706 C C . SER A 1 91 ? -6.425 0.499 -7.021 1.00 86.44 91 SER A C 1
ATOM 708 O O . SER A 1 91 ? -6.721 1.119 -8.036 1.00 86.44 91 SER A O 1
ATOM 710 N N . THR A 1 92 ? -6.019 -0.774 -7.063 1.00 84.50 92 THR A N 1
ATOM 711 C CA . THR A 1 92 ? -5.934 -1.531 -8.323 1.00 84.50 92 THR A CA 1
ATOM 712 C C . THR A 1 92 ? -7.324 -1.810 -8.885 1.00 84.50 92 THR A C 1
ATOM 714 O O . THR A 1 92 ? -7.535 -1.648 -10.083 1.00 84.50 92 THR A O 1
ATOM 717 N N . LYS A 1 93 ? -8.287 -2.149 -8.021 1.00 84.31 93 LYS A N 1
ATOM 718 C CA . LYS A 1 93 ? -9.687 -2.309 -8.413 1.00 84.31 93 LYS A CA 1
ATOM 719 C C . LYS A 1 93 ? -10.277 -0.999 -8.943 1.00 84.31 93 LYS A C 1
ATOM 721 O O . LYS A 1 93 ? -10.820 -0.997 -10.037 1.00 84.31 93 LYS A O 1
ATOM 726 N N . ALA A 1 94 ? -10.091 0.114 -8.231 1.00 82.12 94 ALA A N 1
ATOM 727 C CA . ALA A 1 94 ? -10.570 1.427 -8.668 1.00 82.12 94 ALA A CA 1
ATOM 728 C C . ALA A 1 94 ? -9.992 1.842 -10.034 1.00 82.12 94 ALA A C 1
ATOM 730 O O . ALA A 1 94 ? -10.717 2.374 -10.871 1.00 82.12 94 ALA A O 1
ATOM 731 N N . ALA A 1 95 ? -8.713 1.536 -10.283 1.00 80.62 95 ALA A N 1
ATOM 732 C CA . ALA A 1 95 ? -8.077 1.780 -11.576 1.00 80.62 95 ALA A CA 1
ATOM 733 C C . ALA A 1 95 ? -8.618 0.880 -12.697 1.00 80.62 95 ALA A C 1
ATOM 735 O O . ALA A 1 95 ? -8.762 1.336 -13.827 1.00 80.62 95 ALA A O 1
ATOM 736 N N . SER A 1 96 ? -8.934 -0.383 -12.395 1.00 75.12 96 SER A N 1
ATOM 737 C CA . SER A 1 96 ? -9.580 -1.295 -13.349 1.00 75.12 96 SER A CA 1
ATOM 738 C C . SER A 1 96 ? -11.002 -0.854 -13.694 1.00 75.12 96 SER A C 1
ATOM 740 O O . SER A 1 96 ? -11.423 -1.000 -14.838 1.00 75.12 96 SER A O 1
ATOM 742 N N . ASP A 1 97 ? -11.732 -0.314 -12.718 1.00 75.56 97 ASP A N 1
ATOM 743 C CA . ASP A 1 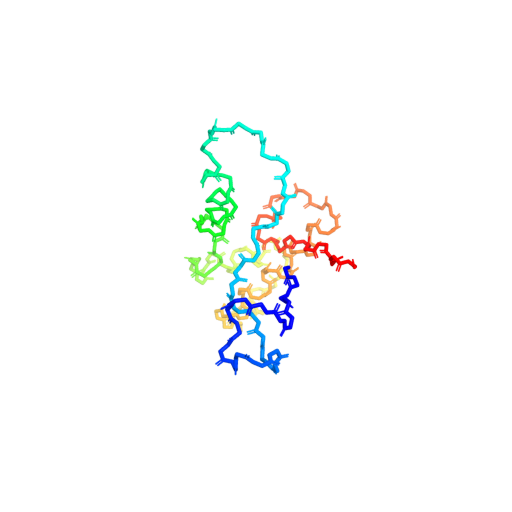97 ? -13.110 0.158 -12.885 1.00 75.56 97 ASP A CA 1
ATOM 744 C C . ASP A 1 97 ? -13.174 1.540 -13.579 1.00 75.56 97 ASP A C 1
ATOM 746 O O . ASP A 1 97 ? -14.259 2.074 -13.802 1.00 75.56 97 ASP A O 1
ATOM 750 N N . GLY A 1 98 ? -12.022 2.133 -13.931 1.00 64.81 98 GLY A N 1
ATOM 751 C CA . GLY A 1 98 ? -11.931 3.437 -14.596 1.00 64.81 98 GLY A CA 1
ATOM 752 C C . GLY A 1 98 ? -12.401 4.611 -13.729 1.00 64.81 98 GLY A C 1
ATOM 753 O O . GLY A 1 98 ? -12.732 5.674 -14.259 1.00 64.81 98 GLY A O 1
ATOM 754 N N . MET A 1 99 ? -12.465 4.433 -12.404 1.00 59.56 99 MET A N 1
ATOM 755 C CA . MET A 1 99 ? -12.842 5.494 -11.472 1.00 59.56 99 MET A CA 1
ATOM 756 C C . MET A 1 99 ? -11.646 6.423 -11.219 1.00 59.56 99 MET A C 1
ATOM 758 O O . MET A 1 99 ? -10.860 6.231 -10.290 1.00 59.56 99 MET A O 1
ATOM 762 N N . GLY A 1 100 ? -11.553 7.459 -12.056 1.00 53.34 100 GLY A N 1
ATOM 763 C CA . GLY A 1 100 ? -10.518 8.500 -12.064 1.00 53.34 100 GLY A CA 1
ATOM 764 C C . GLY A 1 100 ? -10.544 9.488 -10.896 1.00 53.34 100 GLY A C 1
ATOM 765 O O . GLY A 1 100 ? -10.474 10.692 -11.118 1.00 53.34 100 GLY A O 1
ATOM 766 N N . ASP A 1 101 ? -10.613 9.010 -9.651 1.00 59.03 101 ASP A N 1
ATOM 767 C CA . ASP A 1 101 ? -10.588 9.860 -8.445 1.00 59.03 101 ASP A CA 1
ATOM 768 C C . ASP A 1 101 ? -9.171 10.021 -7.847 1.00 59.03 101 ASP A C 1
ATOM 770 O O . ASP A 1 101 ? -8.967 10.137 -6.639 1.00 59.03 101 ASP A O 1
ATOM 774 N N . GLY A 1 102 ? -8.121 9.911 -8.671 1.00 61.84 102 GLY A N 1
ATOM 775 C CA . GLY A 1 102 ? -6.724 9.999 -8.208 1.00 61.84 102 GLY A CA 1
ATOM 776 C C . GLY A 1 102 ? -6.280 8.862 -7.267 1.00 61.84 102 GLY A C 1
ATOM 777 O O . GLY A 1 102 ? -5.150 8.869 -6.763 1.00 61.84 102 GLY A O 1
ATOM 778 N N . MET A 1 103 ? -7.139 7.862 -7.045 1.00 65.69 103 MET A N 1
ATOM 779 C CA . MET A 1 103 ? -6.872 6.650 -6.257 1.00 65.69 103 MET A CA 1
ATOM 780 C C . MET A 1 103 ? -5.997 5.635 -7.007 1.00 65.69 103 MET A C 1
ATOM 782 O O . MET A 1 103 ? -5.337 4.792 -6.399 1.00 65.69 103 MET A O 1
ATOM 786 N N . GLU A 1 104 ? -5.907 5.783 -8.325 1.00 71.19 104 GLU A N 1
ATOM 787 C CA . GLU A 1 104 ? -5.105 4.974 -9.248 1.00 71.19 104 GLU A CA 1
ATOM 788 C C . GLU A 1 104 ? -3.599 5.080 -8.975 1.00 71.19 104 GLU A C 1
ATOM 790 O O . GLU A 1 104 ? -2.821 4.209 -9.359 1.00 71.19 104 GLU A O 1
ATOM 795 N N . LYS A 1 105 ? -3.161 6.121 -8.255 1.00 75.25 105 LYS A N 1
ATOM 796 C CA . LYS A 1 105 ? -1.741 6.381 -7.973 1.00 75.25 105 LYS A CA 1
ATOM 797 C C . LYS A 1 105 ? -1.039 5.261 -7.193 1.00 75.25 105 LYS A C 1
ATOM 799 O O . LYS A 1 105 ? 0.187 5.157 -7.251 1.00 75.25 105 LYS A O 1
ATOM 804 N N . TYR A 1 106 ? -1.798 4.429 -6.472 1.00 77.19 106 TYR A N 1
ATOM 805 C CA . TYR A 1 106 ? -1.286 3.250 -5.758 1.00 77.19 106 TYR A CA 1
ATOM 806 C C . TYR A 1 106 ? -1.618 1.918 -6.449 1.00 77.19 106 TYR A C 1
ATOM 808 O O . TYR A 1 106 ? -1.211 0.857 -5.956 1.00 77.19 106 TYR A O 1
ATOM 816 N N . ALA A 1 107 ? -2.335 1.953 -7.577 1.00 79.31 107 ALA A N 1
ATOM 817 C CA . ALA A 1 107 ? -2.663 0.769 -8.357 1.00 79.31 107 ALA A CA 1
ATOM 818 C C . ALA A 1 107 ? -1.390 0.088 -8.871 1.00 79.31 107 ALA A C 1
ATOM 820 O O . ALA A 1 107 ? -0.403 0.734 -9.243 1.00 79.31 107 ALA A O 1
ATOM 821 N N . ARG A 1 108 ? -1.390 -1.248 -8.907 1.00 72.44 108 ARG A N 1
ATOM 822 C CA . ARG A 1 108 ? -0.373 -1.972 -9.675 1.00 72.44 108 ARG A CA 1
ATOM 823 C C . ARG A 1 108 ? -0.796 -1.945 -11.137 1.00 72.44 108 ARG A C 1
ATOM 825 O O . ARG A 1 108 ? -1.837 -2.492 -11.467 1.00 72.44 108 ARG A O 1
ATOM 832 N N . GLY A 1 109 ? 0.027 -1.352 -12.000 1.00 64.12 109 GLY A N 1
ATOM 833 C CA . GLY A 1 109 ? -0.181 -1.460 -13.442 1.00 64.12 109 GLY A CA 1
ATOM 834 C C . GLY A 1 109 ? -0.206 -2.929 -13.865 1.00 64.12 109 GLY A C 1
ATOM 835 O O . GLY A 1 109 ? 0.677 -3.702 -13.471 1.00 64.12 109 GLY A O 1
ATOM 836 N N . GLU A 1 110 ? -1.219 -3.306 -14.642 1.00 58.09 110 GLU A N 1
ATOM 837 C CA . GLU A 1 110 ? -1.302 -4.631 -15.236 1.00 58.09 110 GLU A CA 1
ATOM 838 C C . GLU A 1 110 ? -0.128 -4.791 -16.206 1.00 58.09 110 GLU A C 1
ATOM 840 O O . GLU A 1 110 ? -0.001 -4.091 -17.211 1.00 58.09 110 GLU A O 1
ATOM 845 N N . LYS A 1 111 ? 0.805 -5.680 -15.867 1.00 52.12 111 LYS A N 1
ATOM 846 C CA . LYS A 1 111 ? 1.846 -6.080 -16.807 1.00 52.12 111 LYS A CA 1
ATOM 847 C C . LYS A 1 111 ? 1.166 -7.045 -17.761 1.00 52.12 111 LYS A C 1
ATOM 849 O O . LYS A 1 111 ? 0.900 -8.174 -17.350 1.00 52.12 111 LYS A O 1
ATOM 854 N N . MET A 1 112 ? 0.873 -6.600 -18.985 1.00 45.56 112 MET A N 1
ATOM 855 C CA . MET A 1 112 ? 0.441 -7.499 -20.055 1.00 45.56 112 MET A CA 1
ATOM 856 C C . MET A 1 112 ? 1.323 -8.748 -20.017 1.00 45.56 112 MET A C 1
ATOM 858 O O . MET A 1 112 ? 2.555 -8.643 -20.048 1.00 45.56 112 MET A O 1
ATOM 862 N N . LYS A 1 113 ? 0.705 -9.924 -19.876 1.00 43.69 113 LYS A N 1
ATOM 863 C CA . LYS A 1 113 ? 1.440 -11.178 -20.000 1.00 43.69 113 LYS A CA 1
ATOM 864 C C . LYS A 1 113 ? 1.903 -11.250 -21.450 1.00 43.69 113 LYS A C 1
ATOM 866 O O . LYS A 1 113 ? 1.072 -11.313 -22.348 1.00 43.69 113 LYS A O 1
ATOM 871 N N . LEU A 1 114 ? 3.214 -11.170 -21.666 1.00 44.78 114 LEU A N 1
ATOM 872 C CA . LEU A 1 114 ? 3.804 -11.498 -22.958 1.00 44.78 114 LEU A CA 1
ATOM 873 C C . LEU A 1 114 ? 3.460 -12.973 -23.211 1.00 44.78 114 LEU A C 1
ATOM 875 O O . LEU A 1 114 ? 3.945 -13.829 -22.467 1.00 44.78 114 LEU A O 1
ATOM 879 N N . SER A 1 115 ? 2.547 -13.233 -24.152 1.00 46.22 115 SER A N 1
ATOM 880 C CA . SER A 1 115 ? 2.266 -14.583 -24.651 1.00 46.22 115 SER A CA 1
ATOM 881 C C . SER A 1 115 ? 3.454 -15.111 -25.435 1.00 46.22 115 SER A C 1
ATOM 883 O O . SER A 1 115 ? 4.007 -14.295 -26.212 1.00 46.22 115 SER A O 1
#

Sequence (115 aa):
AMMRLTGLGDPSGKGEAYNFLREQDAKPNKGTGNSDGALNAQIKKITGTENDLRKLTMKQMASLLRSYGMKQNDIDTLKRWDRVHCIRDLSTKAASDGMGDGMEKYARGEKMKLS

Organism: NCBI:txid420281